Protein AF-A0A7U9N859-F1 (afdb_monomer_lite)

Secondary structure (DSSP, 8-state):
-HHHHHHHHHHHHHHHHHHHHHHHHHHT---EEEETTEEEE-------B-GGGGTT--TT-BHHHHHHHH-S-SEE-SSSSB-EEEEBTTS-EEEEEBSSTTSBP-EEEEE-SSSEEEEEEPPPPPPPPHHHHHHHHHHHHHHHHHHHHHHTT------GGGSTTHHHHS-------

pLDDT: mean 82.08, std 17.41, range [32.47, 98.25]

Sequence (177 aa):
MKYIKMITKLIILLCMSGFIFVCLFVGENSNTRIIAGCEYEYEHYSRKLSIDDFRQFGYDTMYQQVVDAIGKENGDIGNNYFYPYYELSDGTYAIIAFRSMQDGIKRIDIADKNEILYSLLPYVIPPKEDEEKEEELSCAKQYEMNTILELLGIKKWENRRYLGNQMTRWGFIQKRN

Structure (mmCIF, N/CA/C/O backbone):
data_AF-A0A7U9N859-F1
#
_entry.id   AF-A0A7U9N859-F1
#
loop_
_atom_site.group_PDB
_atom_site.id
_atom_site.type_symbol
_atom_site.label_atom_id
_atom_site.label_alt_id
_atom_site.label_comp_id
_atom_site.label_asym_id
_atom_site.label_entity_id
_atom_site.label_seq_id
_atom_site.pdbx_PDB_ins_code
_atom_site.Cartn_x
_atom_site.Cartn_y
_atom_site.Cartn_z
_atom_site.occupancy
_atom_site.B_iso_or_equiv
_atom_site.auth_seq_id
_atom_site.auth_comp_id
_atom_site.auth_asym_id
_atom_site.auth_atom_id
_atom_site.pdbx_PDB_model_num
ATOM 1 N N . MET A 1 1 ? -7.335 -10.302 67.855 1.00 59.88 1 MET A N 1
ATOM 2 C CA . MET A 1 1 ? -7.341 -11.234 66.694 1.00 59.88 1 MET A CA 1
ATOM 3 C C . MET A 1 1 ? -8.432 -10.974 65.646 1.00 59.88 1 MET A C 1
ATOM 5 O O . MET A 1 1 ? -8.111 -11.086 64.470 1.00 59.88 1 MET A O 1
ATOM 9 N N . LYS A 1 2 ? -9.686 -10.624 65.998 1.00 72.12 2 LYS A N 1
ATOM 10 C CA . LYS A 1 2 ? -10.750 -10.335 65.000 1.00 72.12 2 LYS A CA 1
ATOM 11 C C . LYS A 1 2 ? -10.397 -9.189 64.032 1.00 72.12 2 LYS A C 1
ATOM 13 O O . LYS A 1 2 ? -10.575 -9.342 62.831 1.00 72.12 2 LYS A O 1
ATOM 18 N N . TYR A 1 3 ? -9.821 -8.102 64.548 1.00 72.81 3 TYR A N 1
ATOM 19 C CA . TYR A 1 3 ? -9.423 -6.937 63.746 1.00 72.81 3 TYR A CA 1
ATOM 20 C C . TYR A 1 3 ? -8.318 -7.238 62.729 1.00 72.81 3 TYR A C 1
ATOM 22 O O . TYR A 1 3 ? -8.414 -6.803 61.589 1.00 72.81 3 TYR A O 1
ATOM 30 N N . ILE A 1 4 ? -7.328 -8.059 63.098 1.00 78.31 4 ILE A N 1
ATOM 31 C CA . ILE A 1 4 ? -6.239 -8.453 62.191 1.00 78.31 4 ILE A CA 1
ATOM 32 C C . ILE A 1 4 ? -6.812 -9.197 60.978 1.00 78.31 4 ILE A C 1
ATOM 34 O O . ILE A 1 4 ? -6.538 -8.804 59.854 1.00 78.31 4 ILE A O 1
ATOM 38 N N . LYS A 1 5 ? -7.706 -10.177 61.191 1.00 77.38 5 LYS A N 1
ATOM 39 C CA . LYS A 1 5 ? -8.373 -10.907 60.094 1.00 77.38 5 LYS A CA 1
ATOM 40 C C . LYS A 1 5 ? -9.215 -10.003 59.185 1.00 77.38 5 LYS A C 1
ATOM 42 O O . LYS A 1 5 ? -9.349 -10.297 58.001 1.00 77.38 5 LYS A O 1
ATOM 47 N N . MET A 1 6 ? -9.804 -8.939 59.728 1.00 84.94 6 MET A N 1
ATOM 48 C CA . MET A 1 6 ? -10.601 -7.985 58.953 1.00 84.94 6 MET A CA 1
ATOM 49 C C . MET A 1 6 ? -9.712 -7.095 58.076 1.00 84.94 6 MET A C 1
ATOM 51 O O . MET A 1 6 ? -10.003 -6.916 56.898 1.00 84.94 6 MET A O 1
ATOM 55 N N . ILE A 1 7 ? -8.589 -6.623 58.623 1.00 82.75 7 ILE A N 1
ATOM 56 C CA . ILE A 1 7 ? -7.597 -5.822 57.894 1.00 82.75 7 ILE A CA 1
ATOM 57 C C . ILE A 1 7 ? -6.970 -6.643 56.761 1.00 82.75 7 ILE A C 1
ATOM 59 O O . ILE A 1 7 ? -6.876 -6.154 55.639 1.00 82.75 7 ILE A O 1
ATOM 63 N N . THR A 1 8 ? -6.624 -7.915 56.997 1.00 84.75 8 THR A N 1
ATOM 64 C CA . THR A 1 8 ? -6.058 -8.777 55.943 1.00 84.75 8 THR A CA 1
ATOM 65 C C . THR A 1 8 ? -7.034 -8.983 54.782 1.00 84.75 8 THR A C 1
ATOM 67 O O . THR A 1 8 ? -6.625 -8.939 53.627 1.00 84.75 8 THR A O 1
ATOM 70 N N . LYS A 1 9 ? -8.335 -9.154 55.065 1.00 84.81 9 LYS A N 1
ATOM 71 C CA . LYS A 1 9 ? -9.367 -9.267 54.018 1.00 84.81 9 LYS A CA 1
ATOM 72 C C . LYS A 1 9 ? -9.502 -7.986 53.194 1.00 84.81 9 LYS A C 1
ATOM 74 O O . LYS A 1 9 ? -9.680 -8.078 51.985 1.00 84.81 9 LYS A O 1
ATOM 79 N N . LEU A 1 10 ? -9.396 -6.819 53.830 1.00 85.38 10 LEU A N 1
ATOM 80 C CA . LEU A 1 10 ? -9.485 -5.526 53.150 1.00 85.38 10 LEU A CA 1
ATOM 81 C C . LEU A 1 10 ? -8.293 -5.295 52.207 1.00 85.38 10 LEU A C 1
ATOM 83 O O . LEU A 1 10 ? -8.483 -4.852 51.079 1.00 85.38 10 LEU A O 1
ATOM 87 N N . ILE A 1 11 ? -7.082 -5.656 52.648 1.00 85.81 11 ILE A N 1
ATOM 88 C CA . ILE A 1 11 ? -5.863 -5.557 51.833 1.00 85.81 11 ILE A CA 1
ATOM 89 C C . ILE A 1 11 ? -5.962 -6.474 50.611 1.00 85.81 11 ILE A C 1
ATOM 91 O O . ILE A 1 11 ? -5.718 -6.026 49.498 1.00 85.81 11 ILE A O 1
ATOM 95 N N . ILE A 1 12 ? -6.387 -7.729 50.795 1.00 85.00 12 ILE A N 1
ATOM 96 C CA . ILE A 1 12 ? -6.560 -8.669 49.677 1.00 85.00 12 ILE A CA 1
ATOM 97 C C . ILE A 1 12 ? -7.599 -8.139 48.680 1.00 85.00 12 ILE A C 1
ATOM 99 O O . ILE A 1 12 ? -7.365 -8.198 47.477 1.00 85.00 12 ILE A O 1
ATOM 103 N N . LEU A 1 13 ? -8.714 -7.575 49.157 1.00 86.25 13 LEU A N 1
ATOM 104 C CA . LEU A 1 13 ? -9.747 -7.008 48.287 1.00 86.25 13 LEU A CA 1
ATOM 105 C C . LEU A 1 13 ? -9.205 -5.846 47.434 1.00 86.25 13 LEU A C 1
ATOM 107 O O . LEU A 1 13 ? -9.468 -5.803 46.235 1.00 86.25 13 LEU A O 1
ATOM 111 N N . LEU A 1 14 ? -8.420 -4.947 48.039 1.00 81.69 14 LEU A N 1
ATOM 112 C CA . LEU A 1 14 ? -7.782 -3.815 47.355 1.00 81.69 14 LEU A CA 1
ATOM 113 C C . LEU A 1 14 ? -6.699 -4.258 46.360 1.00 81.69 14 LEU A C 1
ATOM 115 O O . LEU A 1 14 ? -6.579 -3.685 45.280 1.00 81.69 14 LEU A O 1
ATOM 119 N N . CYS A 1 15 ? -5.925 -5.295 46.689 1.00 80.38 15 CYS A N 1
ATOM 120 C CA . CYS A 1 15 ? -4.931 -5.854 45.773 1.00 80.38 15 CYS A CA 1
ATOM 121 C C . CYS A 1 15 ? -5.589 -6.525 44.561 1.00 80.38 15 CYS A C 1
ATOM 123 O O . CYS A 1 15 ? -5.132 -6.340 43.435 1.00 80.38 15 CYS A O 1
ATOM 125 N N . MET A 1 16 ? -6.677 -7.270 44.774 1.00 79.69 16 MET A N 1
ATOM 126 C CA . MET A 1 16 ? -7.393 -7.943 43.690 1.00 79.69 16 MET A CA 1
ATOM 127 C C . MET A 1 16 ? -8.123 -6.949 42.782 1.00 79.69 16 MET A C 1
ATOM 129 O O . MET A 1 16 ? -8.107 -7.127 41.567 1.00 79.69 16 MET A O 1
ATOM 133 N N . SER A 1 17 ? -8.714 -5.880 43.328 1.00 77.19 17 SER A N 1
ATOM 134 C CA . SER A 1 17 ? -9.341 -4.837 42.506 1.00 77.19 17 SER A CA 1
ATOM 135 C C . SER A 1 17 ? -8.315 -4.040 41.697 1.00 77.19 17 SER A C 1
ATOM 137 O O . SER A 1 17 ? -8.552 -3.777 40.521 1.00 77.19 17 SER A O 1
ATOM 139 N N . GLY A 1 18 ? -7.153 -3.723 42.281 1.00 74.25 18 GLY A N 1
ATOM 140 C CA . GLY A 1 18 ? -6.045 -3.086 41.566 1.00 74.25 18 GLY A CA 1
ATOM 141 C C . GLY A 1 18 ? -5.490 -3.959 40.438 1.00 74.25 18 GLY A C 1
ATOM 142 O O . GLY A 1 18 ? -5.265 -3.466 39.337 1.00 74.25 18 GLY A O 1
ATOM 143 N N . PHE A 1 19 ? -5.341 -5.266 40.673 1.00 75.00 19 PHE A N 1
ATOM 144 C CA . PHE A 1 19 ? -4.886 -6.216 39.655 1.00 75.00 19 PHE A CA 1
ATOM 145 C C . PHE A 1 19 ? -5.872 -6.331 38.484 1.00 75.00 19 PHE A C 1
ATOM 147 O O . PHE A 1 19 ? -5.456 -6.283 37.331 1.00 75.00 19 PHE A O 1
ATOM 154 N N . ILE A 1 20 ? -7.179 -6.395 38.762 1.00 71.94 20 ILE A N 1
ATOM 155 C CA . ILE A 1 20 ? -8.220 -6.396 37.720 1.00 71.94 20 ILE A CA 1
ATOM 156 C C . ILE A 1 20 ? -8.171 -5.099 36.899 1.00 71.94 20 ILE A C 1
ATOM 158 O O . ILE A 1 20 ? -8.275 -5.154 35.677 1.00 71.94 20 ILE A O 1
ATOM 162 N N . PHE A 1 21 ? -7.965 -3.947 37.546 1.00 66.88 21 PHE A N 1
ATOM 163 C CA . PHE A 1 21 ? -7.857 -2.658 36.859 1.00 66.88 21 PHE A CA 1
ATOM 164 C C . PHE A 1 21 ? -6.640 -2.610 35.925 1.00 66.88 21 PHE A C 1
ATOM 166 O O . PHE A 1 21 ? -6.763 -2.181 34.783 1.00 66.88 21 PHE A O 1
ATOM 173 N N . VAL A 1 22 ? -5.486 -3.122 36.370 1.00 66.31 22 VAL A N 1
ATOM 174 C CA . VAL A 1 22 ? -4.281 -3.244 35.533 1.00 66.31 22 VAL A CA 1
ATOM 175 C C . VAL A 1 22 ? -4.510 -4.208 34.368 1.00 66.31 22 VAL A C 1
ATOM 177 O O . VAL A 1 22 ? -4.151 -3.882 33.244 1.00 66.31 22 VAL A O 1
ATOM 180 N N . CYS A 1 23 ? -5.144 -5.362 34.586 1.00 62.44 23 CYS A N 1
ATOM 181 C CA . CYS A 1 23 ? -5.433 -6.312 33.509 1.00 62.44 23 CYS A CA 1
ATOM 182 C C . CYS A 1 23 ? -6.399 -5.746 32.457 1.00 62.44 23 CYS A C 1
ATOM 184 O O . CYS A 1 23 ? -6.186 -5.975 31.269 1.00 62.44 23 CYS A O 1
ATOM 186 N N . LEU A 1 24 ? -7.422 -4.992 32.870 1.00 60.66 24 LEU A N 1
ATOM 187 C CA . LEU A 1 24 ? -8.331 -4.312 31.940 1.00 60.66 24 LEU A CA 1
ATOM 188 C C . LEU A 1 24 ? -7.608 -3.206 31.156 1.00 60.66 24 LEU A C 1
ATOM 190 O O . LEU A 1 24 ? -7.779 -3.116 29.947 1.00 60.66 24 LEU A O 1
ATOM 194 N N . PHE A 1 25 ? -6.737 -2.434 31.811 1.00 55.09 25 PHE A N 1
ATOM 195 C CA . PHE A 1 25 ? -5.990 -1.342 31.175 1.00 55.09 25 PHE A CA 1
ATOM 196 C C . PHE A 1 25 ? -4.862 -1.827 30.245 1.00 55.09 25 PHE A C 1
ATOM 198 O O . PHE A 1 25 ? -4.519 -1.172 29.266 1.00 55.09 25 PHE A O 1
ATOM 205 N N . VAL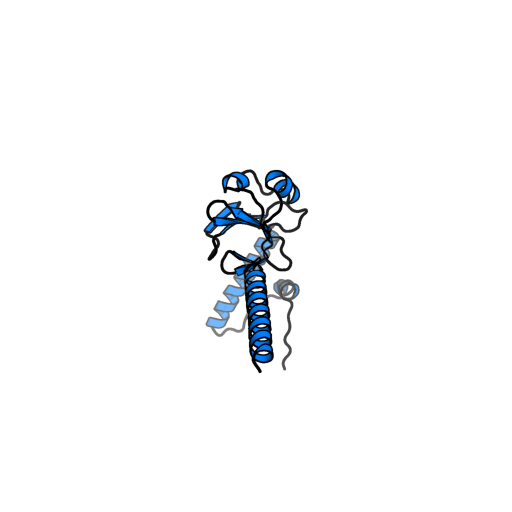 A 1 26 ? -4.268 -2.988 30.535 1.00 53.62 26 VAL A N 1
ATOM 206 C CA . VAL A 1 26 ? -3.252 -3.622 29.677 1.00 53.62 26 VAL A CA 1
ATOM 207 C C . VAL A 1 26 ? -3.901 -4.343 28.486 1.00 53.62 26 VAL A C 1
ATOM 209 O O . VAL A 1 26 ? -3.293 -4.416 27.422 1.00 53.62 26 VAL A O 1
ATOM 212 N N . GLY A 1 27 ? -5.145 -4.818 28.622 1.00 47.41 27 GLY A N 1
ATOM 213 C CA . GLY A 1 27 ? -5.896 -5.469 27.541 1.00 47.41 27 GLY A CA 1
ATOM 214 C C . GLY A 1 27 ? -6.350 -4.534 26.412 1.00 47.41 27 GLY A C 1
ATOM 215 O O . GLY A 1 27 ? -6.587 -5.003 25.304 1.00 47.41 27 GLY A O 1
ATOM 216 N N . GLU A 1 28 ? -6.423 -3.226 26.663 1.00 47.00 28 GLU A N 1
ATOM 217 C CA . GLU A 1 28 ? -6.840 -2.206 25.684 1.00 47.00 28 GLU A CA 1
ATOM 218 C C . GLU A 1 28 ? -5.680 -1.611 24.858 1.00 47.00 28 GLU A C 1
ATOM 220 O O . GLU A 1 28 ? -5.918 -0.790 23.982 1.00 47.00 28 GLU A O 1
ATOM 225 N N . ASN A 1 29 ? -4.429 -2.028 25.097 1.00 46.66 29 ASN A N 1
ATOM 226 C CA . ASN A 1 29 ? -3.233 -1.348 24.572 1.00 46.66 29 ASN A CA 1
ATOM 227 C C . ASN A 1 29 ? -2.495 -2.059 23.424 1.00 46.66 29 ASN A C 1
ATOM 229 O O . ASN A 1 29 ? -1.390 -1.646 23.072 1.00 46.66 29 ASN A O 1
ATOM 233 N N . SER A 1 30 ? -3.073 -3.085 22.792 1.00 53.84 3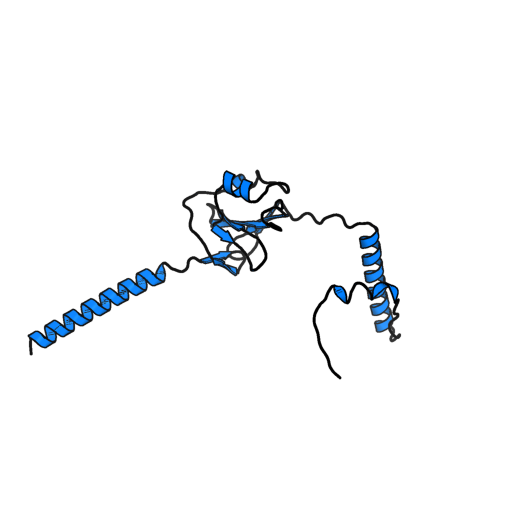0 SER A N 1
ATOM 234 C CA . SER A 1 30 ? -2.557 -3.505 21.476 1.00 53.84 30 SER A CA 1
ATOM 235 C C . SER A 1 30 ? -3.188 -2.626 20.398 1.00 53.84 30 SER A C 1
ATOM 237 O O . SER A 1 30 ? -4.128 -3.017 19.709 1.00 53.84 30 SER A O 1
ATOM 239 N N . ASN A 1 31 ? -2.672 -1.399 20.273 1.00 78.62 31 ASN A N 1
ATOM 240 C CA . ASN A 1 31 ? -2.923 -0.512 19.134 1.00 78.62 31 ASN A CA 1
ATOM 241 C C . ASN A 1 31 ? -2.202 -1.062 17.900 1.00 78.62 31 ASN A C 1
ATOM 243 O O . ASN A 1 31 ? -1.374 -0.388 17.298 1.00 78.62 31 ASN A O 1
ATOM 247 N N . THR A 1 32 ? -2.454 -2.326 17.571 1.00 88.62 32 THR A N 1
ATOM 248 C CA . THR A 1 32 ? -1.870 -2.993 16.423 1.00 88.62 32 THR A CA 1
ATOM 249 C C . THR A 1 32 ? -2.929 -3.729 15.614 1.00 88.62 32 THR A C 1
ATOM 251 O O . THR A 1 32 ? -3.990 -4.143 16.107 1.00 88.62 32 THR A O 1
ATOM 254 N N . ARG A 1 33 ? -2.661 -3.858 14.316 1.00 91.06 33 ARG A N 1
ATOM 255 C CA . ARG A 1 33 ? -3.460 -4.642 13.374 1.00 91.06 33 ARG A CA 1
ATOM 256 C C . ARG A 1 33 ? -2.555 -5.526 12.543 1.00 91.06 33 ARG A C 1
ATOM 258 O O . ARG A 1 33 ? -1.439 -5.144 12.208 1.00 91.06 33 ARG A O 1
ATOM 265 N N . ILE A 1 34 ? -3.066 -6.708 12.214 1.00 92.44 34 ILE A N 1
ATOM 266 C CA . ILE A 1 34 ? -2.408 -7.598 11.265 1.00 92.44 34 ILE A CA 1
ATOM 267 C C . ILE A 1 34 ? -2.923 -7.238 9.877 1.00 92.44 34 ILE A C 1
ATOM 269 O O . ILE A 1 34 ? -4.130 -7.289 9.643 1.00 92.44 34 ILE A O 1
ATOM 273 N N . ILE A 1 35 ? -2.012 -6.879 8.982 1.00 93.12 35 ILE A N 1
ATOM 274 C CA . ILE A 1 35 ? -2.287 -6.494 7.599 1.00 93.12 35 ILE A CA 1
ATOM 275 C C . ILE A 1 35 ? -1.287 -7.240 6.726 1.00 93.12 35 ILE A C 1
ATOM 277 O O . ILE A 1 35 ? -0.085 -7.185 6.981 1.00 93.12 35 ILE A O 1
ATOM 281 N N . ALA A 1 36 ? -1.775 -7.976 5.728 1.00 92.31 36 ALA A N 1
ATOM 282 C CA . ALA A 1 36 ? -0.943 -8.798 4.850 1.00 92.31 36 ALA A CA 1
ATOM 283 C C . ALA A 1 36 ? 0.062 -9.702 5.607 1.00 92.31 36 ALA A C 1
ATOM 285 O O . ALA A 1 36 ? 1.217 -9.847 5.208 1.00 92.31 36 ALA A O 1
ATOM 286 N N . GLY A 1 37 ? -0.367 -10.280 6.736 1.00 90.69 37 GLY A N 1
ATOM 287 C CA . GLY A 1 37 ? 0.432 -11.200 7.549 1.00 90.69 37 GLY A CA 1
ATOM 288 C C . GLY A 1 37 ? 1.425 -10.540 8.512 1.00 90.69 37 GLY A C 1
ATOM 289 O O . GLY A 1 37 ? 2.131 -11.253 9.226 1.00 90.69 37 GLY A O 1
ATOM 290 N N . CYS A 1 38 ? 1.480 -9.207 8.573 1.00 89.44 38 CYS A N 1
ATOM 291 C CA . CYS A 1 38 ? 2.396 -8.462 9.436 1.00 89.44 38 CYS A CA 1
ATOM 292 C C . CYS A 1 38 ? 1.650 -7.555 10.420 1.00 89.44 38 CYS A C 1
ATOM 294 O O . CYS A 1 38 ? 0.587 -7.030 10.109 1.00 89.44 38 CYS A O 1
ATOM 296 N N . GLU A 1 39 ? 2.209 -7.385 11.616 1.00 91.69 39 GLU A N 1
ATOM 297 C CA . GLU A 1 39 ? 1.647 -6.541 12.673 1.00 91.69 39 GLU A CA 1
ATOM 298 C C . GLU A 1 39 ? 2.160 -5.097 12.553 1.00 91.69 39 GLU A C 1
ATOM 300 O O . GLU A 1 39 ? 3.369 -4.877 12.463 1.00 91.69 39 GLU A O 1
ATOM 305 N N . TYR A 1 40 ? 1.245 -4.126 12.573 1.00 91.25 40 TYR A N 1
ATOM 306 C CA . TYR A 1 40 ? 1.540 -2.695 12.442 1.00 91.25 40 TYR A CA 1
ATOM 307 C C . TYR A 1 40 ? 0.827 -1.870 13.503 1.00 91.25 40 TYR A C 1
ATOM 309 O O . TYR A 1 40 ? -0.261 -2.246 13.935 1.00 91.25 40 TYR A O 1
ATOM 317 N N . GLU A 1 41 ? 1.416 -0.732 13.875 1.00 91.44 41 GLU A N 1
ATOM 318 C CA . GLU A 1 41 ? 0.784 0.270 14.739 1.00 91.44 41 GLU A CA 1
ATOM 319 C C . GLU A 1 41 ? -0.495 0.808 14.104 1.00 91.44 41 GLU A C 1
ATOM 321 O O . GLU A 1 41 ? -0.516 1.070 12.903 1.00 91.44 41 GLU A O 1
ATOM 326 N N . TYR A 1 42 ? -1.535 0.982 14.916 1.00 93.00 42 TYR A N 1
ATOM 327 C CA . TYR A 1 42 ? -2.888 1.329 14.507 1.00 93.00 42 TYR A CA 1
ATOM 328 C C . TYR A 1 42 ? -3.469 2.448 15.377 1.00 93.00 42 TYR A C 1
ATOM 330 O O . TYR A 1 42 ? -3.562 2.336 16.600 1.00 93.00 42 TYR A O 1
ATOM 338 N N . GLU A 1 43 ? -3.948 3.495 14.722 1.00 93.94 43 GLU A N 1
ATOM 339 C CA . GLU A 1 43 ? -4.751 4.566 15.286 1.00 93.94 43 GLU A CA 1
ATOM 340 C C . GLU A 1 43 ? -6.202 4.428 14.813 1.00 93.94 43 GLU A C 1
ATOM 342 O O . GLU A 1 43 ? -6.499 4.289 13.620 1.00 93.94 43 GLU A O 1
ATOM 347 N N . HIS A 1 44 ? -7.134 4.457 15.765 1.00 91.25 44 HIS A N 1
ATOM 348 C CA . HIS A 1 44 ? -8.552 4.331 15.464 1.00 91.25 44 HIS A CA 1
ATOM 349 C C . HIS A 1 44 ? -9.165 5.673 15.053 1.00 91.25 44 HIS A C 1
ATOM 351 O O . HIS A 1 44 ? -9.070 6.663 15.776 1.00 91.25 44 HIS A O 1
ATOM 357 N N . TYR A 1 45 ? -9.914 5.664 13.950 1.00 92.44 45 TYR A N 1
ATOM 358 C CA . TYR A 1 45 ? -10.723 6.793 13.500 1.00 92.44 45 TYR A CA 1
ATOM 359 C C . TYR A 1 45 ? -12.177 6.352 13.313 1.00 92.44 45 TYR A C 1
ATOM 361 O O . TYR A 1 45 ? -12.452 5.385 12.605 1.00 92.44 45 TYR A O 1
ATOM 369 N N . SER A 1 46 ? -13.122 7.093 13.902 1.00 91.75 46 SER A N 1
ATOM 370 C CA . SER A 1 46 ? -14.561 6.828 13.758 1.00 91.75 46 SER A CA 1
ATOM 371 C C . SER A 1 46 ? -15.071 7.322 12.399 1.00 91.75 46 SER A C 1
ATOM 373 O O . SER A 1 46 ? -15.653 8.401 12.276 1.00 91.75 46 SER A O 1
ATOM 375 N N . ARG A 1 47 ? -14.799 6.543 11.350 1.00 94.19 47 ARG A N 1
ATOM 376 C CA . ARG A 1 47 ? -15.251 6.768 9.970 1.00 94.19 47 ARG A CA 1
ATOM 377 C C . ARG A 1 47 ? -15.570 5.437 9.297 1.00 94.19 47 ARG A C 1
ATOM 379 O O . ARG A 1 47 ? -15.117 4.385 9.735 1.00 94.19 47 ARG A O 1
ATOM 386 N N . LYS A 1 48 ? -16.356 5.485 8.224 1.00 95.94 48 LYS A N 1
ATOM 387 C CA . LYS A 1 48 ? -16.697 4.310 7.416 1.00 95.94 48 LYS A CA 1
ATOM 388 C C . LYS A 1 48 ? -16.209 4.540 6.000 1.00 95.94 48 LYS A C 1
ATOM 390 O O . LYS A 1 48 ? -16.893 5.203 5.232 1.00 95.94 48 LYS A O 1
ATOM 395 N N . LEU A 1 49 ? -15.024 4.022 5.704 1.00 97.94 49 LEU A N 1
ATOM 396 C CA . LEU A 1 49 ? -14.470 4.050 4.359 1.00 97.94 49 LEU A CA 1
ATOM 397 C C . LEU A 1 49 ? -14.907 2.809 3.582 1.00 97.94 49 LEU A C 1
ATOM 399 O O . LEU A 1 49 ? -15.135 1.731 4.140 1.00 97.94 49 LEU A O 1
ATOM 403 N N . SER A 1 50 ? -15.029 2.975 2.281 1.00 97.88 50 SER A N 1
ATOM 404 C CA . SER A 1 50 ? -15.312 1.940 1.303 1.00 97.88 50 SER A CA 1
ATOM 405 C C . SER A 1 50 ? -14.259 1.988 0.204 1.00 97.88 50 SER A C 1
ATOM 407 O O . SER A 1 50 ? -13.548 2.977 0.048 1.00 97.88 50 SER A O 1
ATOM 409 N N . ILE A 1 51 ? -14.172 0.929 -0.598 1.00 97.25 51 ILE A N 1
ATOM 410 C CA . ILE A 1 51 ? -13.258 0.889 -1.749 1.00 97.25 51 ILE A CA 1
ATOM 411 C C . ILE A 1 51 ? -13.551 2.030 -2.738 1.00 97.25 51 ILE A C 1
ATOM 413 O O . ILE A 1 51 ? -12.631 2.559 -3.363 1.00 97.25 51 ILE A O 1
ATOM 417 N N . ASP A 1 52 ? -14.814 2.438 -2.874 1.00 97.50 52 ASP A N 1
ATOM 418 C CA . ASP A 1 52 ? -15.210 3.479 -3.824 1.00 97.50 52 ASP A CA 1
ATOM 419 C C . ASP A 1 52 ? -14.633 4.855 -3.462 1.00 97.50 52 ASP A C 1
ATOM 421 O O . ASP A 1 52 ? -14.310 5.628 -4.365 1.00 97.50 52 ASP A O 1
ATOM 425 N N . ASP A 1 53 ? -14.372 5.114 -2.177 1.00 97.88 53 ASP A N 1
ATOM 426 C CA . ASP A 1 53 ? -13.706 6.338 -1.716 1.00 97.88 53 ASP A CA 1
ATOM 427 C C . ASP A 1 53 ? -12.259 6.447 -2.227 1.00 97.88 53 ASP A C 1
ATOM 429 O O . ASP A 1 53 ? -11.717 7.547 -2.313 1.00 97.88 53 ASP A O 1
ATOM 433 N N . PHE A 1 54 ? -11.633 5.330 -2.613 1.00 98.00 54 PHE A N 1
ATOM 434 C CA . PHE A 1 54 ? -10.264 5.295 -3.140 1.00 98.00 54 PHE A CA 1
ATOM 435 C C . PHE A 1 54 ? -10.207 5.320 -4.669 1.00 98.00 54 PHE A C 1
ATOM 437 O O . PHE A 1 54 ? -9.166 5.649 -5.235 1.00 98.00 54 PHE A O 1
ATOM 444 N N . ARG A 1 55 ? -11.317 5.024 -5.363 1.00 96.69 55 ARG A N 1
ATOM 445 C CA . ARG A 1 55 ? -11.372 5.022 -6.840 1.00 96.69 55 ARG A CA 1
ATOM 446 C C . ARG A 1 55 ? -11.138 6.398 -7.458 1.00 96.69 55 ARG A C 1
ATOM 448 O O . ARG A 1 55 ? -10.822 6.482 -8.640 1.00 96.69 55 ARG A O 1
ATOM 455 N N . GLN A 1 56 ? -11.326 7.461 -6.681 1.00 96.38 56 GLN A N 1
ATOM 456 C CA . GLN A 1 56 ? -11.099 8.835 -7.126 1.00 96.38 56 GLN A CA 1
ATOM 457 C C . GLN A 1 56 ? -9.611 9.198 -7.245 1.00 96.38 56 GLN A C 1
ATOM 459 O O . GLN A 1 56 ? -9.288 10.206 -7.868 1.00 96.38 56 GLN A O 1
ATOM 464 N N . PHE A 1 57 ? -8.709 8.411 -6.648 1.00 97.19 57 PHE A N 1
ATOM 465 C CA . PHE A 1 57 ? -7.286 8.727 -6.609 1.00 97.19 57 PHE A CA 1
ATOM 466 C C . PHE A 1 57 ? -6.528 8.128 -7.798 1.00 97.19 57 PHE A C 1
ATOM 468 O O . PHE A 1 57 ? -6.732 6.978 -8.186 1.00 97.19 57 PHE A O 1
ATOM 475 N N . GLY A 1 58 ? -5.614 8.922 -8.350 1.00 95.50 58 GLY A N 1
ATOM 476 C CA . GLY A 1 58 ? -4.748 8.571 -9.472 1.00 95.50 58 GLY A CA 1
ATOM 477 C C . GLY A 1 58 ? -3.262 8.705 -9.138 1.00 95.50 58 GLY A C 1
ATOM 478 O O . GLY A 1 58 ? -2.875 9.077 -8.031 1.00 95.50 58 GLY A O 1
ATOM 479 N N . TYR A 1 59 ? -2.405 8.416 -10.120 1.00 94.44 59 TYR A N 1
ATOM 480 C CA . TYR A 1 59 ? -0.941 8.458 -9.965 1.00 94.44 59 TYR A CA 1
ATOM 481 C C . TYR A 1 59 ? -0.371 9.852 -9.663 1.00 94.44 59 TYR A C 1
ATOM 483 O O . TYR A 1 59 ? 0.765 9.972 -9.210 1.00 94.44 59 TYR A O 1
ATOM 491 N N . ASP A 1 60 ? -1.131 10.903 -9.948 1.00 94.56 60 ASP A N 1
ATOM 492 C CA . ASP A 1 60 ? -0.819 12.308 -9.688 1.00 94.56 60 ASP A CA 1
ATOM 493 C C . ASP A 1 60 ? -1.351 12.800 -8.334 1.00 94.56 60 ASP A C 1
ATOM 495 O O . ASP A 1 60 ? -0.993 13.891 -7.893 1.00 94.56 60 ASP A O 1
ATOM 499 N N . THR A 1 61 ? -2.167 11.994 -7.651 1.00 96.19 61 THR A N 1
ATOM 500 C CA . THR A 1 61 ? -2.712 12.337 -6.337 1.00 96.19 61 THR A CA 1
ATOM 501 C C . THR A 1 61 ? -1.600 12.329 -5.294 1.00 96.19 61 THR A C 1
ATOM 503 O O . THR A 1 61 ? -0.905 11.330 -5.114 1.00 96.19 61 THR A O 1
ATOM 506 N N . MET A 1 62 ? -1.439 13.442 -4.587 1.00 95.81 62 MET A N 1
ATOM 507 C CA . MET A 1 62 ? -0.497 13.602 -3.482 1.00 95.81 62 MET A CA 1
ATOM 508 C C . MET A 1 62 ? -1.122 13.168 -2.158 1.00 95.81 62 MET A C 1
ATOM 510 O O . MET A 1 62 ? -2.337 13.239 -1.972 1.00 95.81 62 MET A O 1
ATOM 514 N N . TYR A 1 63 ? -0.279 12.806 -1.193 1.00 95.62 63 TYR A N 1
ATOM 515 C CA . TYR A 1 63 ? -0.731 12.372 0.129 1.00 95.62 63 TYR A CA 1
ATOM 516 C C . TYR A 1 63 ? -1.677 13.373 0.811 1.00 95.62 63 TYR A C 1
ATOM 518 O O . TYR A 1 63 ? -2.731 12.977 1.300 1.00 95.62 63 TYR A O 1
ATOM 526 N N . GLN A 1 64 ? -1.373 14.676 0.772 1.00 96.00 64 GLN A N 1
ATOM 527 C CA . GLN A 1 64 ? -2.247 15.679 1.392 1.00 96.00 64 GLN A CA 1
ATOM 528 C C . GLN A 1 64 ? -3.654 15.690 0.774 1.00 96.00 64 GLN A C 1
ATOM 530 O O . GLN A 1 64 ? -4.630 15.852 1.493 1.00 96.00 64 GLN A O 1
ATOM 535 N N . GLN A 1 65 ? -3.775 15.444 -0.534 1.00 96.94 65 GLN A N 1
ATOM 536 C CA . GLN A 1 65 ? -5.078 15.376 -1.203 1.00 96.94 65 GLN A CA 1
ATOM 537 C C . GLN A 1 65 ? -5.883 14.151 -0.751 1.00 96.94 65 GLN A C 1
ATOM 539 O O . GLN A 1 65 ? -7.103 14.233 -0.635 1.00 96.94 65 GLN A O 1
ATOM 544 N N . VAL A 1 66 ? -5.210 13.034 -0.452 1.00 97.31 66 VAL A N 1
ATOM 545 C CA . VAL A 1 66 ? -5.850 11.862 0.162 1.00 97.31 66 VAL A CA 1
ATOM 546 C C . VAL A 1 66 ? -6.350 12.215 1.563 1.00 97.31 66 VAL A C 1
ATOM 548 O O . VAL A 1 66 ? -7.515 11.978 1.875 1.00 97.31 66 VAL A O 1
ATOM 551 N N . VAL A 1 67 ? -5.507 12.840 2.390 1.00 96.81 67 VAL A N 1
ATOM 552 C CA . VAL A 1 67 ? -5.880 13.248 3.754 1.00 96.81 67 VAL A CA 1
ATOM 553 C C . VAL A 1 67 ? -7.049 14.231 3.753 1.00 96.81 67 VAL A C 1
ATOM 555 O O . VAL A 1 67 ? -7.963 14.087 4.562 1.00 96.81 67 VAL A O 1
ATOM 558 N N . ASP A 1 68 ? -7.060 15.195 2.837 1.00 97.38 68 ASP A N 1
ATOM 559 C CA . ASP A 1 68 ? -8.139 16.178 2.724 1.00 97.38 68 ASP A CA 1
ATOM 560 C C . ASP A 1 68 ? -9.465 15.526 2.288 1.00 97.38 68 ASP A C 1
ATOM 562 O O . ASP A 1 68 ? -10.535 15.964 2.709 1.00 97.38 68 ASP A O 1
ATOM 566 N N . ALA A 1 69 ? -9.405 14.466 1.474 1.00 97.50 69 ALA A N 1
ATOM 567 C CA . ALA A 1 69 ? -10.583 13.773 0.957 1.00 97.50 69 ALA A CA 1
ATOM 568 C C . ALA A 1 69 ? -11.169 12.741 1.936 1.00 97.50 69 ALA A C 1
ATOM 570 O O . ALA A 1 69 ? -12.388 12.670 2.088 1.00 97.50 69 ALA A O 1
ATOM 571 N N . ILE A 1 70 ? -10.326 11.931 2.587 1.00 97.31 70 ILE A N 1
ATOM 572 C CA . ILE A 1 70 ? -10.765 10.769 3.389 1.00 97.31 70 ILE A CA 1
ATOM 573 C C . ILE A 1 70 ? -10.224 10.754 4.829 1.00 97.31 70 ILE A C 1
ATOM 575 O O . ILE A 1 70 ? -10.530 9.844 5.607 1.00 97.31 70 ILE A O 1
ATOM 579 N N . GLY A 1 71 ? -9.461 11.774 5.224 1.00 96.94 71 GLY A N 1
ATOM 580 C CA . GLY A 1 71 ? -8.830 11.905 6.539 1.00 96.94 71 GLY A CA 1
ATOM 581 C C . GLY A 1 71 ? -7.464 11.216 6.639 1.00 96.94 71 GLY A C 1
ATOM 582 O O . GLY A 1 71 ? -6.991 10.580 5.702 1.00 96.94 71 GLY A O 1
ATOM 583 N N . LYS A 1 72 ? -6.832 11.316 7.814 1.00 96.56 72 LYS A N 1
ATOM 584 C CA . LYS A 1 72 ? -5.523 10.696 8.105 1.00 96.56 72 LYS A CA 1
ATOM 585 C C . LYS A 1 72 ? -5.569 9.175 8.072 1.00 96.56 72 LYS A C 1
ATOM 587 O O . LYS A 1 72 ? -6.602 8.607 8.377 1.00 96.56 72 LYS A O 1
ATOM 592 N N . GLU A 1 73 ? -4.484 8.516 7.721 1.00 96.38 73 GLU A N 1
ATOM 593 C CA . GLU A 1 73 ? -4.305 7.064 7.761 1.00 96.38 73 GLU A CA 1
ATOM 594 C C . GLU A 1 73 ? -4.492 6.467 9.159 1.00 96.38 73 GLU A C 1
ATOM 596 O O . GLU A 1 73 ? -4.344 7.150 10.166 1.00 96.38 73 GLU A O 1
ATOM 601 N N . ASN A 1 74 ? -4.826 5.178 9.214 1.00 96.12 74 ASN A N 1
ATOM 602 C CA . ASN A 1 74 ? -4.856 4.413 10.459 1.00 96.12 74 ASN A CA 1
ATOM 603 C C . ASN A 1 74 ? -3.447 4.007 10.916 1.00 96.12 74 ASN A C 1
ATOM 605 O O . ASN A 1 74 ? -3.262 3.672 12.077 1.00 96.12 74 ASN A O 1
ATOM 609 N N . GLY A 1 75 ? -2.461 4.027 10.027 1.00 94.06 75 GLY A N 1
ATOM 610 C CA . GLY A 1 75 ? -1.060 3.773 10.339 1.00 94.06 75 GLY A CA 1
ATOM 611 C C . GLY A 1 75 ? -0.230 3.693 9.063 1.00 94.06 75 GLY A C 1
ATOM 612 O O . GLY A 1 75 ? -0.739 3.958 7.973 1.00 94.06 75 GLY A O 1
ATOM 613 N N . ASP A 1 76 ? 1.036 3.305 9.196 1.00 92.56 76 ASP A N 1
ATOM 614 C CA . ASP A 1 76 ? 1.996 3.224 8.091 1.00 92.56 76 ASP A CA 1
ATOM 615 C C . ASP A 1 76 ? 2.704 1.859 8.064 1.00 92.56 76 ASP A C 1
ATOM 617 O O . ASP A 1 76 ? 2.970 1.258 9.110 1.00 92.56 76 ASP A O 1
ATOM 621 N N . ILE A 1 77 ? 2.994 1.354 6.862 1.00 89.12 77 ILE A N 1
ATOM 622 C CA . ILE A 1 77 ? 3.673 0.074 6.652 1.00 89.12 77 ILE A CA 1
ATOM 623 C C . ILE A 1 77 ? 5.152 0.288 6.320 1.00 89.12 77 ILE A C 1
ATOM 625 O O . ILE A 1 77 ? 5.531 0.685 5.219 1.00 89.12 77 ILE A O 1
ATOM 629 N N . GLY A 1 78 ? 5.999 -0.182 7.235 1.00 71.94 78 GLY A N 1
ATOM 630 C CA . GLY A 1 78 ? 7.424 -0.383 7.000 1.00 71.94 78 GLY A CA 1
ATOM 631 C C . GLY A 1 78 ? 8.315 0.739 7.528 1.00 71.94 78 GLY A C 1
ATOM 632 O O . GLY A 1 78 ? 7.890 1.848 7.814 1.00 71.94 78 GLY A O 1
ATOM 633 N N . ASN A 1 79 ? 9.603 0.423 7.656 1.00 62.34 79 ASN A N 1
ATOM 634 C CA . ASN A 1 79 ? 10.626 1.387 8.043 1.00 62.34 79 ASN A CA 1
ATOM 635 C C . ASN A 1 79 ? 11.282 1.935 6.769 1.00 62.34 79 ASN A C 1
ATOM 637 O O . ASN A 1 79 ? 11.883 1.166 6.016 1.00 62.34 79 ASN A O 1
ATOM 641 N N . ASN A 1 80 ? 11.209 3.253 6.556 1.00 66.50 80 ASN A N 1
ATOM 642 C CA . ASN A 1 80 ? 11.759 4.008 5.410 1.00 66.50 80 ASN A CA 1
ATOM 643 C C . ASN A 1 80 ? 10.941 3.998 4.108 1.00 66.50 80 ASN A C 1
ATOM 645 O O . ASN A 1 80 ? 11.394 4.564 3.112 1.00 66.50 80 ASN A O 1
ATOM 649 N N . TYR A 1 81 ? 9.756 3.398 4.104 1.00 74.88 81 TYR A N 1
ATOM 650 C CA . TYR A 1 81 ? 8.801 3.527 3.009 1.00 74.88 81 TYR A CA 1
ATOM 651 C C . TYR A 1 81 ? 7.534 4.170 3.547 1.00 74.88 81 TYR A C 1
ATOM 653 O O . TYR A 1 81 ? 7.163 3.894 4.678 1.00 74.88 81 TYR A O 1
ATOM 661 N N . PHE A 1 82 ? 6.918 5.047 2.755 1.00 88.50 82 PHE A N 1
ATOM 662 C CA . PHE A 1 82 ? 5.712 5.755 3.168 1.00 88.50 82 PHE A CA 1
ATOM 663 C C . PHE A 1 82 ? 4.492 5.086 2.538 1.00 88.50 82 PHE A C 1
ATOM 665 O O . PHE A 1 82 ? 4.110 5.417 1.410 1.00 88.50 82 PHE A O 1
ATOM 672 N N . TYR A 1 83 ? 3.950 4.094 3.241 1.00 94.38 83 TYR A N 1
ATOM 673 C CA . TYR A 1 83 ? 2.853 3.218 2.837 1.00 94.38 83 TYR A CA 1
ATOM 674 C C . TYR A 1 83 ? 1.668 3.319 3.818 1.00 94.38 83 TYR A C 1
ATOM 676 O O . TYR A 1 83 ? 1.339 2.334 4.494 1.00 94.38 83 TYR A O 1
ATOM 684 N N . PRO A 1 84 ? 1.013 4.494 3.906 1.00 95.75 84 PRO A N 1
ATOM 685 C CA . PRO A 1 84 ? -0.144 4.685 4.764 1.00 95.75 84 PRO A CA 1
ATOM 686 C C . PRO A 1 84 ? -1.248 3.681 4.432 1.00 95.75 84 PRO A C 1
ATOM 688 O O . PRO A 1 84 ? -1.520 3.390 3.260 1.00 95.75 84 PRO A O 1
ATOM 691 N N . TYR A 1 85 ? -1.916 3.187 5.469 1.00 96.94 85 TYR A N 1
ATOM 692 C CA . TYR A 1 85 ? -3.015 2.245 5.331 1.00 96.94 85 TYR A CA 1
ATOM 693 C C . TYR A 1 85 ? -4.292 2.728 6.030 1.00 96.94 85 TYR A C 1
ATOM 695 O O . TYR A 1 85 ? -4.268 3.462 7.019 1.00 96.94 85 TYR A O 1
ATOM 703 N N . TYR A 1 86 ? -5.433 2.289 5.510 1.00 97.94 86 TYR A N 1
ATOM 704 C CA . TYR A 1 86 ? -6.763 2.718 5.928 1.00 97.94 86 TYR A CA 1
ATOM 705 C C . TYR A 1 86 ? -7.661 1.506 6.130 1.00 97.94 86 TYR A C 1
ATOM 707 O O . TYR A 1 86 ? -7.738 0.644 5.259 1.00 97.94 86 TYR A O 1
ATOM 715 N N . GLU A 1 87 ? -8.361 1.448 7.257 1.00 97.50 87 GLU A N 1
ATOM 716 C CA . GLU A 1 87 ? -9.355 0.406 7.511 1.00 97.50 87 GLU A CA 1
ATOM 717 C C . GLU A 1 87 ? -10.655 0.699 6.753 1.00 97.50 87 GLU A C 1
ATOM 719 O O . GLU A 1 87 ? -11.198 1.808 6.805 1.00 97.50 87 GLU A O 1
ATOM 724 N N . LEU A 1 88 ? -11.153 -0.316 6.052 1.00 98.06 88 LEU A N 1
ATOM 725 C CA . LEU A 1 88 ? -12.403 -0.282 5.313 1.00 98.06 88 LEU A CA 1
ATOM 726 C C . LEU A 1 88 ? -13.535 -0.900 6.139 1.00 98.06 88 LEU A C 1
ATOM 728 O O . LEU A 1 88 ? -13.338 -1.719 7.035 1.00 98.06 88 LEU A O 1
ATOM 732 N N . SER A 1 89 ? -14.762 -0.507 5.815 1.00 96.94 89 SER A N 1
ATOM 733 C CA . SER A 1 89 ? -15.972 -0.928 6.531 1.00 96.94 89 SER A CA 1
ATOM 734 C C . SER A 1 89 ? -16.288 -2.425 6.438 1.00 96.94 89 SER A C 1
ATOM 736 O O . SER A 1 89 ? -17.041 -2.931 7.269 1.00 96.94 89 SER A O 1
ATOM 738 N N . ASP A 1 90 ? -15.717 -3.133 5.466 1.00 96.00 90 ASP A N 1
ATOM 739 C CA . ASP A 1 90 ? -15.822 -4.587 5.313 1.00 96.00 90 ASP A CA 1
ATOM 740 C C . ASP A 1 90 ? -14.736 -5.362 6.087 1.00 96.00 90 ASP A C 1
ATOM 742 O O . ASP A 1 90 ? -14.717 -6.593 6.054 1.00 96.00 90 ASP A O 1
ATOM 746 N N . GLY A 1 91 ? -13.861 -4.658 6.813 1.00 93.88 91 GLY A N 1
ATOM 747 C CA . GLY A 1 91 ? -12.759 -5.235 7.582 1.00 93.88 91 GLY A CA 1
ATOM 748 C C . GLY A 1 91 ? -11.487 -5.489 6.770 1.00 93.88 91 GLY A C 1
ATOM 749 O O . GLY A 1 91 ? -10.543 -6.069 7.308 1.00 93.88 91 GLY A O 1
ATOM 750 N N . THR A 1 92 ? -11.448 -5.081 5.499 1.00 97.75 92 THR A N 1
ATOM 751 C CA . THR A 1 92 ? -10.215 -5.043 4.701 1.00 97.75 92 THR A CA 1
ATOM 752 C C . THR A 1 92 ? -9.459 -3.728 4.907 1.00 97.75 92 THR A C 1
ATOM 754 O O . THR A 1 92 ? -9.917 -2.823 5.610 1.00 97.75 92 THR A O 1
ATOM 757 N N . TYR A 1 93 ? -8.277 -3.619 4.305 1.00 98.00 93 TYR A N 1
ATOM 758 C CA . TYR A 1 93 ? -7.410 -2.452 4.393 1.00 98.00 93 TYR A CA 1
ATOM 759 C C . TYR A 1 93 ? -7.015 -1.966 3.001 1.00 98.00 93 TYR A C 1
ATOM 761 O O . TYR A 1 93 ? -6.639 -2.767 2.147 1.00 98.00 93 TYR A O 1
ATOM 769 N N . ALA A 1 94 ? -7.048 -0.653 2.787 1.00 98.25 94 ALA A N 1
ATOM 770 C CA . ALA A 1 94 ? -6.444 -0.016 1.623 1.00 98.25 94 ALA A CA 1
ATOM 771 C C . ALA A 1 94 ? -5.043 0.487 1.991 1.00 98.25 94 ALA A C 1
ATOM 773 O O . ALA A 1 94 ? -4.903 1.283 2.915 1.00 98.25 94 ALA A O 1
ATOM 774 N N . ILE A 1 95 ? -4.019 0.039 1.270 1.00 97.50 95 ILE A N 1
ATOM 775 C CA . ILE A 1 95 ? -2.616 0.425 1.448 1.00 97.50 95 ILE A CA 1
ATOM 776 C C . ILE A 1 95 ? -2.218 1.286 0.254 1.00 97.50 95 ILE A C 1
ATOM 778 O O . ILE A 1 95 ? -2.299 0.838 -0.892 1.00 97.50 95 ILE A O 1
ATOM 782 N N . ILE A 1 96 ? -1.767 2.512 0.500 1.00 97.06 96 ILE A N 1
ATOM 783 C CA . ILE A 1 96 ? -1.356 3.432 -0.562 1.00 97.06 96 ILE A CA 1
ATOM 784 C C . ILE A 1 96 ? 0.156 3.555 -0.545 1.00 97.06 96 ILE A C 1
ATOM 786 O O . ILE A 1 96 ? 0.735 3.996 0.437 1.00 97.06 96 ILE A O 1
ATOM 790 N N . ALA A 1 97 ? 0.808 3.216 -1.652 1.00 94.12 97 ALA A N 1
ATOM 791 C CA . ALA A 1 97 ? 2.247 3.353 -1.755 1.00 94.12 97 ALA A CA 1
ATOM 792 C C . ALA A 1 97 ? 2.643 4.722 -2.306 1.00 94.12 97 ALA A C 1
ATOM 794 O O . ALA A 1 97 ? 2.383 5.027 -3.475 1.00 94.12 97 ALA A O 1
ATOM 795 N N . PHE A 1 98 ? 3.375 5.493 -1.510 1.00 91.19 98 PHE A N 1
ATOM 796 C CA . PHE A 1 98 ? 4.075 6.690 -1.952 1.00 91.19 98 PHE A CA 1
ATOM 797 C C . PHE A 1 98 ? 5.586 6.442 -1.982 1.00 91.19 98 PHE A C 1
ATOM 799 O O . PHE A 1 98 ? 6.123 5.588 -1.275 1.00 91.19 98 PHE A O 1
ATOM 806 N N . ARG A 1 99 ? 6.301 7.201 -2.818 1.00 81.94 99 ARG A N 1
ATOM 807 C CA . ARG A 1 99 ? 7.771 7.256 -2.747 1.00 81.94 99 ARG A CA 1
ATOM 808 C C . ARG A 1 99 ? 8.228 8.259 -1.685 1.00 81.94 99 ARG A C 1
ATOM 810 O O . ARG A 1 99 ? 9.191 8.002 -0.971 1.00 81.94 99 ARG A O 1
ATOM 817 N N . SER A 1 100 ? 7.519 9.376 -1.582 1.00 82.31 100 SER A N 1
ATOM 818 C CA . SER A 1 100 ? 7.655 10.404 -0.556 1.00 82.31 100 SER A CA 1
ATOM 819 C C . SER A 1 100 ? 6.324 11.150 -0.427 1.00 82.31 100 SER A C 1
ATOM 821 O O . SER A 1 100 ? 5.465 11.021 -1.298 1.00 82.31 100 SER A O 1
ATOM 823 N N . MET A 1 101 ? 6.156 11.974 0.610 1.00 80.06 101 MET A N 1
ATOM 824 C CA . MET A 1 101 ? 4.946 12.800 0.785 1.00 80.06 101 MET A CA 1
ATOM 825 C C . MET A 1 101 ? 4.700 13.803 -0.359 1.00 80.06 101 MET A C 1
ATOM 827 O O . MET A 1 101 ? 3.593 14.319 -0.492 1.00 80.06 101 MET A O 1
ATOM 831 N N . GLN A 1 102 ? 5.727 14.100 -1.159 1.00 84.38 102 GLN A N 1
ATOM 832 C CA . GLN A 1 102 ? 5.669 15.042 -2.282 1.00 84.38 102 GLN A CA 1
ATOM 833 C C . GLN A 1 102 ? 5.451 14.337 -3.625 1.00 84.38 102 GLN A C 1
ATOM 835 O O . GLN A 1 102 ? 5.214 14.993 -4.636 1.00 84.38 102 GLN A O 1
ATOM 840 N N . ASP A 1 103 ? 5.547 13.008 -3.646 1.00 86.88 103 ASP A N 1
ATOM 841 C CA . ASP A 1 103 ? 5.308 12.213 -4.838 1.00 86.88 103 ASP A CA 1
ATOM 842 C C . ASP A 1 103 ? 3.834 11.825 -4.939 1.00 86.88 103 ASP A C 1
ATOM 844 O O . ASP A 1 103 ? 3.153 11.612 -3.937 1.00 86.88 103 ASP A O 1
ATOM 848 N N . GLY A 1 104 ? 3.361 11.665 -6.173 1.00 91.69 104 GLY A N 1
ATOM 849 C CA . GLY A 1 104 ? 2.066 11.047 -6.422 1.00 91.69 104 GLY A CA 1
ATOM 850 C C . GLY A 1 104 ? 2.059 9.543 -6.112 1.00 91.69 104 GLY A C 1
ATOM 851 O O . GLY A 1 104 ? 3.120 8.896 -6.057 1.00 91.69 104 GLY A O 1
ATOM 852 N N . ILE A 1 105 ? 0.859 8.988 -5.935 1.00 94.62 105 ILE A N 1
ATOM 853 C CA . ILE A 1 105 ? 0.629 7.565 -5.648 1.00 94.62 105 ILE A CA 1
ATOM 854 C C . ILE A 1 105 ? 1.347 6.669 -6.668 1.00 94.62 105 ILE A C 1
ATOM 856 O O . ILE A 1 105 ? 1.348 6.918 -7.874 1.00 94.62 105 ILE A O 1
ATOM 860 N N . LYS A 1 106 ? 1.961 5.586 -6.184 1.00 93.25 106 LYS A N 1
ATOM 861 C CA . LYS A 1 106 ? 2.603 4.553 -7.015 1.00 93.25 106 LYS A CA 1
ATOM 862 C C . LYS A 1 106 ? 1.758 3.305 -7.167 1.00 93.25 106 LYS A C 1
ATOM 864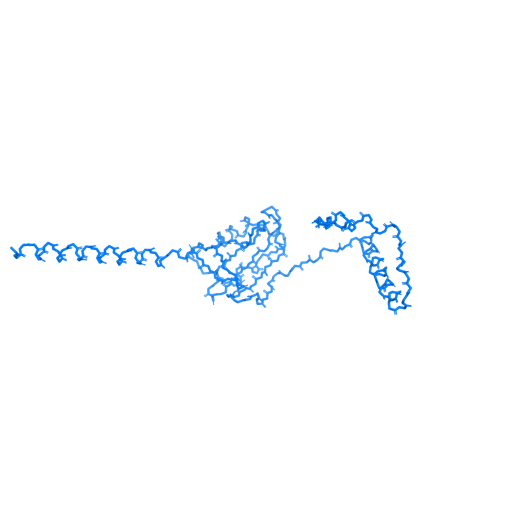 O O . LYS A 1 106 ? 1.801 2.695 -8.230 1.00 93.25 106 LYS A O 1
ATOM 869 N N . ARG A 1 107 ? 1.021 2.929 -6.126 1.00 95.44 107 ARG A N 1
ATOM 870 C CA . ARG A 1 107 ? 0.010 1.872 -6.172 1.00 95.44 107 ARG A CA 1
ATOM 871 C C . ARG A 1 107 ? -0.982 2.017 -5.022 1.00 95.44 107 ARG A C 1
ATOM 873 O O . ARG A 1 107 ? -0.650 2.631 -4.010 1.00 95.44 107 ARG A O 1
ATOM 880 N N . ILE A 1 108 ? -2.161 1.432 -5.187 1.00 97.69 108 ILE A N 1
ATOM 881 C CA . ILE A 1 108 ? -3.157 1.239 -4.130 1.00 97.69 108 ILE A CA 1
ATOM 882 C C . ILE A 1 108 ? -3.496 -0.245 -4.105 1.00 97.69 108 ILE A C 1
ATOM 884 O O . ILE A 1 108 ? -4.011 -0.771 -5.095 1.00 97.69 108 ILE A O 1
ATOM 888 N N . ASP A 1 109 ? -3.224 -0.892 -2.982 1.00 97.69 109 ASP A N 1
ATOM 889 C CA . ASP A 1 109 ? -3.469 -2.311 -2.756 1.00 97.69 109 ASP A CA 1
ATOM 890 C C . ASP A 1 109 ? -4.597 -2.496 -1.742 1.00 97.69 109 ASP A C 1
ATOM 892 O O . ASP A 1 109 ? -4.693 -1.752 -0.769 1.00 97.69 109 ASP A O 1
ATOM 896 N N . ILE A 1 110 ? -5.445 -3.497 -1.965 1.00 98.25 110 ILE A N 1
ATOM 897 C CA . ILE A 1 110 ? -6.452 -3.943 -1.006 1.00 98.25 110 ILE A CA 1
ATOM 898 C C . ILE A 1 110 ? -5.949 -5.233 -0.371 1.00 98.25 110 ILE A C 1
ATOM 900 O O . ILE A 1 110 ? -5.618 -6.191 -1.072 1.00 98.25 110 ILE A O 1
ATOM 904 N N . ALA A 1 111 ? -5.884 -5.252 0.953 1.00 97.81 111 ALA A N 1
ATOM 905 C CA . ALA A 1 111 ? -5.354 -6.355 1.737 1.00 97.81 111 ALA A CA 1
ATOM 906 C C . ALA A 1 111 ? -6.342 -6.786 2.820 1.00 97.81 111 ALA A C 1
ATOM 908 O O . ALA A 1 111 ? -7.120 -5.982 3.334 1.00 97.81 111 ALA A O 1
ATOM 909 N N . ASP A 1 112 ? -6.284 -8.058 3.194 1.00 97.56 112 ASP A N 1
ATOM 910 C CA . ASP A 1 112 ? -6.867 -8.534 4.440 1.00 97.56 112 ASP A CA 1
ATOM 911 C C . ASP A 1 112 ? -5.760 -8.735 5.487 1.00 97.56 112 ASP A C 1
ATOM 913 O O . ASP A 1 112 ? -4.620 -8.280 5.345 1.00 97.56 112 ASP A O 1
ATOM 917 N N . LYS A 1 113 ? -6.095 -9.422 6.578 1.00 95.06 113 LYS A N 1
ATOM 918 C CA . LYS A 1 113 ? -5.125 -9.742 7.627 1.00 95.06 113 LYS A CA 1
ATOM 919 C C . LYS A 1 113 ? -4.017 -10.706 7.183 1.00 95.06 113 LYS A C 1
ATOM 921 O O . LYS A 1 113 ? -2.992 -10.778 7.848 1.00 95.06 113 LYS A O 1
ATOM 926 N N . ASN A 1 114 ? -4.217 -11.486 6.126 1.00 95.31 114 ASN A N 1
ATOM 927 C CA . ASN A 1 114 ? -3.318 -12.562 5.718 1.00 95.31 114 ASN A CA 1
ATOM 928 C C . ASN A 1 114 ? -2.452 -12.154 4.524 1.00 95.31 114 ASN A C 1
ATOM 930 O O . ASN A 1 114 ? -1.263 -12.456 4.514 1.00 95.31 114 ASN A O 1
ATOM 934 N N . GLU A 1 115 ? -3.030 -11.480 3.530 1.00 96.81 115 GLU A N 1
ATOM 935 C CA . GLU A 1 115 ? -2.370 -11.195 2.258 1.00 96.81 115 GLU A CA 1
ATOM 936 C C . GLU A 1 115 ? -2.913 -9.942 1.549 1.00 96.81 115 GLU A C 1
ATOM 938 O O . GLU A 1 115 ? -3.932 -9.357 1.924 1.00 96.81 115 GLU A O 1
ATOM 943 N N . ILE A 1 116 ? -2.208 -9.529 0.493 1.00 96.75 116 ILE A N 1
ATOM 944 C CA . ILE A 1 116 ? -2.720 -8.559 -0.478 1.00 96.75 116 ILE A CA 1
ATOM 945 C C . ILE A 1 116 ? -3.661 -9.303 -1.428 1.00 96.75 116 ILE A C 1
ATOM 947 O O . ILE A 1 116 ? -3.245 -10.247 -2.095 1.00 96.75 116 ILE A O 1
ATOM 951 N N . LEU A 1 117 ? -4.912 -8.856 -1.513 1.00 97.38 117 LEU A N 1
ATOM 952 C CA . LEU A 1 117 ? -5.954 -9.490 -2.318 1.00 97.38 117 LEU A CA 1
ATOM 953 C C . LEU A 1 117 ? -5.868 -9.071 -3.791 1.00 97.38 117 LEU A C 1
ATOM 955 O O . LEU A 1 117 ? -5.951 -9.908 -4.687 1.00 97.38 117 LEU A O 1
ATOM 959 N N . TYR A 1 118 ? -5.745 -7.766 -4.050 1.00 97.12 118 TYR A N 1
ATOM 960 C CA . TYR A 1 118 ? -5.633 -7.186 -5.393 1.00 97.12 118 TYR A CA 1
ATOM 961 C C . TYR A 1 118 ? -5.190 -5.717 -5.328 1.00 97.12 118 TYR A C 1
ATOM 963 O O . TYR A 1 118 ? -5.267 -5.084 -4.278 1.00 97.12 118 TYR A O 1
ATOM 971 N N . SER A 1 119 ? -4.780 -5.146 -6.465 1.00 97.19 119 SER A N 1
ATOM 972 C CA . SER A 1 119 ? -4.469 -3.714 -6.583 1.00 97.19 119 SER A CA 1
ATOM 973 C C . SER A 1 119 ? -5.612 -2.955 -7.256 1.00 97.19 119 SER A C 1
ATOM 975 O O . SER A 1 119 ? -6.032 -3.310 -8.358 1.00 97.19 119 SER A O 1
ATOM 977 N N . LEU A 1 120 ? -6.091 -1.884 -6.618 1.00 96.69 120 LEU A N 1
ATOM 978 C CA . LEU A 1 120 ? -7.043 -0.939 -7.211 1.00 96.69 120 LEU A CA 1
ATOM 979 C C . LEU A 1 120 ? -6.347 -0.030 -8.233 1.00 96.69 120 LEU A C 1
ATOM 981 O O . LEU A 1 120 ? -6.895 0.256 -9.295 1.00 96.69 120 LEU A O 1
ATOM 985 N N . LEU A 1 121 ? -5.118 0.381 -7.914 1.00 96.06 121 LEU A N 1
ATOM 986 C CA . LEU A 1 121 ? -4.239 1.139 -8.795 1.00 96.06 121 LEU A CA 1
ATOM 987 C C . LEU A 1 121 ? -2.892 0.404 -8.854 1.00 96.06 121 LEU A C 1
ATOM 989 O O . LEU A 1 121 ? -2.134 0.472 -7.888 1.00 96.06 121 LEU A O 1
ATOM 993 N N . PRO A 1 122 ? -2.588 -0.350 -9.923 1.00 93.69 122 PRO A N 1
ATOM 994 C CA . PRO A 1 122 ? -1.374 -1.158 -9.984 1.00 93.69 122 PRO A CA 1
ATOM 995 C C . PRO A 1 122 ? -0.125 -0.293 -10.176 1.00 93.69 122 PRO A C 1
ATOM 997 O O . PRO A 1 122 ? -0.189 0.811 -10.718 1.00 93.69 122 PRO A O 1
ATOM 1000 N N . TYR A 1 123 ? 1.036 -0.822 -9.786 1.00 88.94 123 TYR A N 1
ATOM 1001 C CA . TYR A 1 123 ? 2.314 -0.162 -10.045 1.00 88.94 123 TYR A CA 1
ATOM 1002 C C . TYR A 1 123 ? 2.610 -0.097 -11.547 1.00 88.94 123 TYR A C 1
ATOM 1004 O O . TYR A 1 123 ? 2.645 -1.124 -12.227 1.00 88.94 123 TYR A O 1
ATOM 1012 N N . VAL A 1 124 ? 2.875 1.107 -12.058 1.00 84.69 124 VAL A N 1
ATOM 1013 C CA . VAL A 1 124 ? 3.340 1.300 -13.436 1.00 84.69 124 VAL A CA 1
ATOM 1014 C C . VAL A 1 124 ? 4.857 1.233 -13.446 1.00 84.69 124 VAL A C 1
ATOM 1016 O O . VAL A 1 124 ? 5.532 2.079 -12.857 1.00 84.69 124 VAL A O 1
ATOM 1019 N N . ILE A 1 125 ? 5.391 0.228 -14.137 1.00 76.69 125 ILE A N 1
ATOM 1020 C CA . ILE A 1 125 ? 6.827 0.121 -14.380 1.00 76.69 125 ILE A CA 1
ATOM 1021 C C . ILE A 1 125 ? 7.205 1.257 -15.339 1.00 76.69 125 ILE A C 1
ATOM 1023 O O . ILE A 1 125 ? 6.679 1.289 -16.457 1.00 76.69 125 ILE A O 1
ATOM 1027 N N . PRO A 1 126 ? 8.075 2.200 -14.935 1.00 73.06 126 PRO A N 1
ATOM 1028 C CA . PRO A 1 126 ? 8.512 3.250 -15.838 1.00 73.06 126 PRO A CA 1
ATOM 1029 C C . PRO A 1 126 ? 9.201 2.614 -17.055 1.00 73.06 126 PRO A C 1
ATOM 1031 O O . PRO A 1 126 ? 9.965 1.655 -16.893 1.00 73.06 126 PRO A O 1
ATOM 1034 N N . PRO A 1 127 ? 8.931 3.104 -18.277 1.00 71.81 127 PRO A N 1
ATOM 1035 C CA . PRO A 1 127 ? 9.616 2.606 -19.456 1.00 71.81 127 PRO A CA 1
ATOM 1036 C C . PRO A 1 127 ? 11.111 2.881 -19.301 1.00 71.81 127 PRO A C 1
ATOM 1038 O O . PRO A 1 127 ? 11.517 4.021 -19.091 1.00 71.81 127 PRO A O 1
ATOM 1041 N N . LYS A 1 128 ? 11.920 1.824 -19.391 1.00 78.38 128 LYS A N 1
ATOM 1042 C CA . LYS A 1 128 ? 13.378 1.954 -19.429 1.00 78.38 128 LYS A CA 1
ATOM 1043 C C . LYS A 1 128 ? 13.798 2.653 -20.716 1.00 78.38 128 LYS A C 1
ATOM 1045 O O . LYS A 1 128 ? 13.176 2.435 -21.766 1.00 78.38 128 LYS A O 1
ATOM 1050 N N . GLU A 1 129 ? 14.846 3.461 -20.640 1.00 84.38 129 GLU A N 1
ATOM 1051 C CA . GLU A 1 129 ? 15.472 4.033 -21.830 1.00 84.38 129 GLU A CA 1
ATOM 1052 C C . GLU A 1 129 ? 16.084 2.916 -22.687 1.00 84.38 129 GLU A C 1
ATOM 1054 O O . GLU A 1 129 ? 16.402 1.833 -22.190 1.00 84.38 129 GLU A O 1
ATOM 1059 N N . ASP A 1 130 ? 16.213 3.143 -23.994 1.00 86.56 130 ASP A N 1
ATOM 1060 C CA . ASP A 1 130 ? 16.681 2.096 -24.909 1.00 86.56 130 ASP A CA 1
ATOM 1061 C C . ASP A 1 130 ? 18.121 1.657 -24.605 1.00 86.56 130 ASP A C 1
ATOM 1063 O O . ASP A 1 130 ? 18.431 0.474 -24.729 1.00 86.56 130 ASP A O 1
ATOM 1067 N N . GLU A 1 131 ? 18.956 2.571 -24.104 1.00 81.69 131 GLU A N 1
ATOM 1068 C CA . GLU A 1 131 ? 20.309 2.268 -23.627 1.00 81.69 131 GLU A CA 1
ATOM 1069 C C . GLU A 1 131 ? 20.291 1.312 -22.422 1.00 81.69 131 GLU A C 1
ATOM 1071 O O . GLU A 1 131 ? 21.000 0.306 -22.420 1.00 81.69 131 GLU A O 1
ATOM 1076 N N . GLU A 1 132 ? 19.417 1.553 -21.437 1.00 80.62 132 GLU A N 1
ATOM 1077 C CA . GLU A 1 132 ? 19.263 0.676 -20.267 1.00 80.62 132 GLU A CA 1
ATOM 1078 C C . GLU A 1 132 ? 18.739 -0.710 -20.679 1.00 80.62 132 GLU A C 1
ATOM 1080 O O . GLU A 1 132 ? 19.224 -1.737 -20.197 1.00 80.62 132 GLU A O 1
ATOM 1085 N N . LYS A 1 133 ? 17.787 -0.769 -21.623 1.00 85.00 133 LYS A N 1
ATOM 1086 C CA . LYS A 1 133 ? 17.306 -2.046 -22.181 1.00 85.00 133 LYS A CA 1
ATOM 1087 C C . LYS A 1 133 ? 18.424 -2.814 -22.879 1.00 85.00 133 LYS A C 1
ATOM 1089 O O . LYS A 1 133 ? 18.511 -4.033 -22.724 1.00 85.00 133 LYS A O 1
ATOM 1094 N N . GLU A 1 134 ? 19.248 -2.134 -23.675 1.00 87.38 134 GLU A N 1
ATOM 1095 C CA . GLU A 1 134 ? 20.356 -2.756 -24.400 1.00 87.38 134 GLU A CA 1
ATOM 1096 C C . GLU A 1 134 ? 21.441 -3.261 -23.439 1.00 87.38 134 GLU A C 1
ATOM 1098 O O . GLU A 1 134 ? 21.939 -4.381 -23.605 1.00 87.38 134 GLU A O 1
ATOM 1103 N N . GLU A 1 135 ? 21.752 -2.496 -22.390 1.00 83.25 135 GLU A N 1
ATOM 1104 C CA . GLU A 1 135 ? 22.687 -2.901 -21.341 1.00 83.25 135 GLU A CA 1
ATOM 1105 C C . GLU A 1 135 ? 22.201 -4.162 -20.611 1.00 83.25 135 GLU A C 1
ATOM 1107 O O . GLU A 1 135 ? 22.952 -5.138 -20.487 1.00 83.25 135 GLU A O 1
ATOM 1112 N N . GLU A 1 136 ? 20.939 -4.193 -20.180 1.00 84.88 136 GLU A N 1
ATOM 1113 C CA . GLU A 1 136 ? 20.355 -5.355 -19.505 1.00 84.88 136 GLU A CA 1
ATOM 1114 C C . GLU A 1 136 ? 20.290 -6.583 -20.415 1.00 84.88 136 GLU A C 1
ATOM 1116 O O . GLU A 1 136 ? 20.662 -7.683 -19.995 1.00 84.88 136 GLU A O 1
ATOM 1121 N N . LEU A 1 137 ? 19.886 -6.406 -21.677 1.00 88.31 137 LEU A N 1
ATOM 1122 C CA . LEU A 1 137 ? 19.864 -7.484 -22.663 1.00 88.31 137 LEU A CA 1
ATOM 1123 C C . LEU A 1 137 ? 21.269 -8.054 -22.892 1.00 88.31 137 LEU A C 1
ATOM 1125 O O . LEU A 1 137 ? 21.441 -9.268 -23.012 1.00 88.31 137 LEU A O 1
ATOM 1129 N N . SER A 1 138 ? 22.286 -7.195 -22.945 1.00 85.81 138 SER A N 1
ATOM 1130 C CA . SER A 1 138 ? 23.676 -7.624 -23.075 1.00 85.81 138 SER A CA 1
ATOM 1131 C C . SER A 1 138 ? 24.160 -8.378 -21.835 1.00 85.81 138 SER A C 1
ATOM 1133 O O . SER A 1 138 ? 24.833 -9.403 -21.962 1.00 85.81 138 SER A O 1
ATOM 1135 N N . CYS A 1 139 ? 23.789 -7.923 -20.636 1.00 80.88 139 CYS A N 1
ATOM 1136 C CA . CYS A 1 139 ? 24.094 -8.623 -19.390 1.00 80.88 139 CYS A CA 1
ATOM 1137 C C . CYS A 1 139 ? 23.442 -10.012 -19.345 1.00 80.88 139 CYS A C 1
ATOM 1139 O O . CYS A 1 139 ? 24.114 -10.985 -19.002 1.00 80.88 139 CYS A O 1
ATOM 1141 N N . ALA A 1 140 ? 22.172 -10.125 -19.746 1.00 87.31 140 ALA A N 1
ATOM 1142 C CA . ALA A 1 140 ? 21.458 -11.398 -19.819 1.00 87.31 140 ALA A CA 1
ATOM 1143 C C . ALA A 1 140 ? 22.131 -12.368 -20.803 1.00 87.31 140 ALA A C 1
ATOM 1145 O O . ALA A 1 140 ? 22.448 -13.497 -20.435 1.00 87.31 140 ALA A O 1
ATOM 1146 N N . LYS A 1 141 ? 22.468 -11.901 -22.014 1.00 86.88 141 LYS A N 1
ATOM 1147 C CA . LYS A 1 141 ? 23.207 -12.696 -23.012 1.00 86.88 141 LYS A CA 1
ATOM 1148 C C . LYS A 1 141 ? 24.560 -13.177 -22.487 1.00 86.88 141 LYS A C 1
ATOM 1150 O O . LYS A 1 141 ? 24.941 -14.322 -22.714 1.00 86.88 141 LYS A O 1
ATOM 1155 N N . GLN A 1 142 ? 25.296 -12.316 -21.783 1.00 84.12 142 GLN A N 1
ATOM 1156 C CA . GLN A 1 142 ? 26.581 -12.677 -21.183 1.00 84.12 142 GLN A CA 1
ATOM 1157 C C . GLN A 1 142 ? 26.416 -13.723 -20.074 1.00 84.12 142 GLN A C 1
ATOM 1159 O O . GLN A 1 142 ? 27.244 -14.628 -19.960 1.00 84.12 142 GLN A O 1
ATOM 1164 N N . TYR A 1 143 ? 25.372 -13.600 -19.253 1.00 82.69 143 TYR A N 1
ATOM 1165 C CA . TYR A 1 143 ? 25.053 -14.567 -18.208 1.00 82.69 143 TYR A CA 1
ATOM 1166 C C . TYR A 1 143 ? 24.720 -15.937 -18.805 1.00 82.69 143 TYR A C 1
ATOM 1168 O O . TYR A 1 143 ? 25.379 -16.915 -18.459 1.00 82.69 143 TYR A O 1
ATOM 1176 N N . GLU A 1 144 ? 23.794 -15.996 -19.765 1.00 88.25 144 GLU A N 1
ATOM 1177 C CA . GLU A 1 144 ? 23.419 -17.241 -20.447 1.00 88.25 144 GLU A CA 1
ATOM 1178 C C . GLU A 1 144 ? 24.618 -17.897 -21.137 1.00 88.25 144 GLU A C 1
ATOM 1180 O O . GLU A 1 144 ? 24.852 -19.095 -20.980 1.00 88.25 144 GLU A O 1
ATOM 1185 N N . MET A 1 145 ? 25.433 -17.106 -21.844 1.00 87.56 145 MET A N 1
ATOM 1186 C CA . MET A 1 145 ? 26.664 -17.593 -22.466 1.00 87.56 145 MET A CA 1
ATOM 1187 C C . MET A 1 145 ? 27.607 -18.207 -21.428 1.00 87.56 145 MET A C 1
ATOM 1189 O O . MET A 1 145 ? 28.170 -19.274 -21.656 1.00 87.56 145 MET A O 1
ATOM 1193 N N . ASN A 1 146 ? 27.766 -17.567 -20.270 1.00 83.00 146 ASN A N 1
ATOM 1194 C CA . ASN A 1 146 ? 28.613 -18.089 -19.202 1.00 83.00 146 ASN A CA 1
ATOM 1195 C C . ASN A 1 146 ? 28.082 -19.404 -18.625 1.00 83.00 146 ASN A C 1
ATOM 1197 O O . ASN A 1 146 ? 28.883 -20.309 -18.401 1.00 83.00 146 ASN A O 1
ATOM 1201 N N . THR A 1 147 ? 26.767 -19.542 -18.454 1.00 83.50 147 THR A N 1
ATOM 1202 C CA . THR A 1 147 ? 26.144 -20.810 -18.053 1.00 83.50 147 THR A CA 1
ATOM 1203 C C . THR A 1 147 ? 26.403 -21.911 -19.083 1.00 83.50 147 THR A C 1
ATOM 1205 O O . THR A 1 147 ? 26.770 -23.023 -18.713 1.00 83.50 147 THR A O 1
ATOM 1208 N N . ILE A 1 148 ? 26.277 -21.612 -20.380 1.00 87.69 148 ILE A N 1
ATOM 1209 C CA . ILE A 1 148 ? 26.556 -22.580 -21.454 1.00 87.69 148 ILE A CA 1
ATOM 1210 C C . ILE A 1 148 ? 28.027 -23.009 -21.432 1.00 87.69 148 ILE A C 1
ATOM 1212 O O . ILE A 1 148 ? 28.322 -24.200 -21.499 1.00 87.69 148 ILE A O 1
ATOM 1216 N N . LEU A 1 149 ? 28.959 -22.059 -21.321 1.00 84.25 149 LEU A N 1
ATOM 1217 C CA . LEU A 1 149 ? 30.393 -22.358 -21.273 1.00 84.25 149 LEU A CA 1
ATOM 1218 C C . LEU A 1 149 ? 30.755 -23.224 -20.063 1.00 84.25 149 LEU A C 1
ATOM 1220 O O . LEU A 1 149 ? 31.518 -24.176 -20.210 1.00 84.25 149 LEU A O 1
ATOM 1224 N N . GLU A 1 150 ? 30.168 -22.941 -18.900 1.00 86.31 150 GLU A N 1
ATOM 1225 C CA . GLU A 1 150 ? 30.345 -23.740 -17.687 1.00 86.31 150 GLU A CA 1
ATOM 1226 C C . GLU A 1 150 ? 29.852 -25.181 -17.876 1.00 86.31 150 GLU A C 1
ATOM 1228 O O . GLU A 1 150 ? 30.589 -26.122 -17.578 1.00 86.31 150 GLU A O 1
ATOM 1233 N N . LEU A 1 151 ? 28.663 -25.370 -18.459 1.00 89.19 151 LEU A N 1
ATOM 1234 C CA . LEU A 1 151 ? 28.126 -26.698 -18.783 1.00 89.19 151 LEU A CA 1
ATOM 1235 C C . LEU A 1 151 ? 29.009 -27.475 -19.771 1.00 89.19 151 LEU A C 1
ATOM 1237 O O . LEU A 1 151 ? 29.051 -28.703 -19.730 1.00 89.19 151 LEU A O 1
ATOM 1241 N N . LEU A 1 152 ? 29.730 -26.771 -20.645 1.00 88.50 152 LEU A N 1
ATOM 1242 C CA . LEU A 1 152 ? 30.671 -27.356 -21.602 1.00 88.50 152 LEU A CA 1
ATOM 1243 C C . LEU A 1 152 ? 32.082 -27.569 -21.022 1.00 88.50 152 LEU A C 1
ATOM 1245 O O . LEU A 1 152 ? 32.972 -28.020 -21.742 1.00 88.50 152 LEU A O 1
ATOM 1249 N N . GLY A 1 153 ? 32.317 -27.246 -19.746 1.00 85.56 153 GLY A N 1
ATOM 1250 C CA . GLY A 1 153 ? 33.637 -27.337 -19.112 1.00 85.56 153 GLY A CA 1
ATOM 1251 C C . GLY A 1 153 ? 34.646 -26.304 -19.630 1.00 85.56 153 GLY A C 1
ATOM 1252 O O . GLY A 1 153 ? 35.854 -26.465 -19.445 1.00 85.56 153 GLY A O 1
ATOM 1253 N N . ILE A 1 154 ? 34.173 -25.248 -20.295 1.00 83.06 154 ILE A N 1
ATOM 1254 C CA . ILE A 1 154 ? 34.994 -24.173 -20.851 1.00 83.06 154 ILE A CA 1
ATOM 1255 C C . ILE A 1 154 ? 35.085 -23.042 -19.826 1.00 83.06 154 ILE A C 1
ATOM 1257 O O . ILE A 1 154 ? 34.101 -22.644 -19.205 1.00 83.06 154 ILE A O 1
ATOM 1261 N N . LYS A 1 155 ? 36.292 -22.490 -19.648 1.00 74.50 155 LYS A N 1
ATOM 1262 C CA . LYS A 1 155 ? 36.514 -21.365 -18.733 1.00 74.50 155 LYS A CA 1
ATOM 1263 C C . LYS A 1 155 ? 35.658 -20.162 -19.155 1.00 74.50 155 LYS A C 1
ATOM 1265 O O . LYS A 1 155 ? 35.663 -19.778 -20.322 1.00 74.50 155 LYS A O 1
ATOM 1270 N N . LYS A 1 156 ? 34.966 -19.575 -18.174 1.00 69.25 156 LYS A N 1
ATOM 1271 C CA . LYS A 1 156 ? 34.079 -18.408 -18.297 1.00 69.25 156 LYS A CA 1
ATOM 1272 C C . LYS A 1 156 ? 34.652 -17.326 -19.219 1.00 69.25 156 LYS A C 1
ATOM 1274 O O . LYS A 1 156 ? 35.822 -16.957 -19.099 1.00 69.25 156 LYS A O 1
ATOM 1279 N N . TRP A 1 157 ? 33.815 -16.801 -20.109 1.00 65.81 157 TRP A N 1
ATOM 1280 C CA . TRP A 1 157 ? 34.175 -15.695 -20.990 1.00 65.81 157 TRP A CA 1
ATOM 1281 C C . TRP A 1 15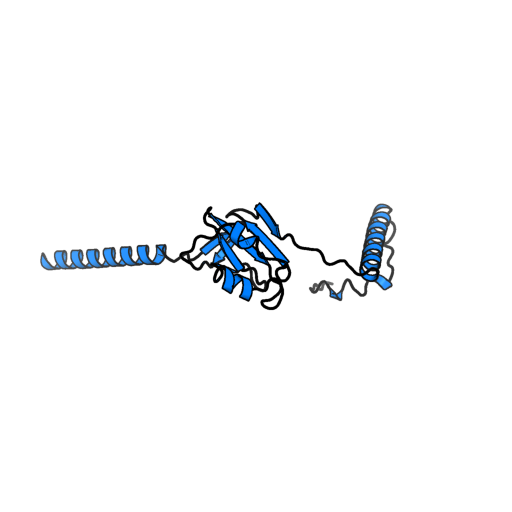7 ? 33.777 -14.367 -20.336 1.00 65.81 157 TRP A C 1
ATOM 1283 O O . TRP A 1 157 ? 32.646 -14.193 -19.893 1.00 65.81 157 TRP A O 1
ATOM 1293 N N . GLU A 1 158 ? 34.710 -13.422 -20.236 1.00 64.56 158 GLU A N 1
ATOM 1294 C CA . GLU A 1 158 ? 34.496 -12.158 -19.521 1.00 64.56 158 GLU A CA 1
ATOM 1295 C C . GLU A 1 158 ? 34.727 -10.963 -20.448 1.00 64.56 158 GLU A C 1
ATOM 1297 O O . GLU A 1 158 ? 35.848 -10.708 -20.894 1.00 64.56 158 GLU A O 1
ATOM 1302 N N . ASN A 1 159 ? 33.670 -10.193 -20.717 1.00 59.59 159 ASN A N 1
ATOM 1303 C CA . ASN A 1 159 ? 33.775 -8.920 -21.422 1.00 59.59 159 ASN A CA 1
ATOM 1304 C C . ASN A 1 159 ? 33.860 -7.761 -20.409 1.00 59.59 159 ASN A C 1
ATOM 1306 O O . ASN A 1 159 ? 32.919 -7.502 -19.659 1.00 59.59 159 ASN A O 1
ATOM 1310 N N . ARG A 1 160 ? 35.000 -7.050 -20.385 1.00 55.28 160 ARG A N 1
ATOM 1311 C CA . ARG A 1 160 ? 35.324 -6.031 -19.363 1.00 55.28 160 ARG A CA 1
ATOM 1312 C C . ARG A 1 160 ? 34.376 -4.827 -19.319 1.00 55.28 160 ARG A C 1
ATOM 1314 O O . ARG A 1 160 ? 34.379 -4.127 -18.312 1.00 55.28 160 ARG A O 1
ATOM 1321 N N . ARG A 1 161 ? 33.580 -4.564 -20.361 1.00 57.25 161 ARG A N 1
ATOM 1322 C CA . ARG A 1 161 ? 32.683 -3.391 -20.395 1.00 57.25 161 ARG A CA 1
ATOM 1323 C C . ARG A 1 161 ? 31.505 -3.481 -19.416 1.00 57.25 161 ARG A C 1
ATOM 1325 O O . ARG A 1 161 ? 31.018 -2.444 -18.995 1.00 57.25 161 ARG A O 1
ATOM 1332 N N . TYR A 1 162 ? 31.102 -4.682 -19.000 1.00 53.69 162 TYR A N 1
ATOM 1333 C CA . TYR A 1 162 ? 29.867 -4.898 -18.224 1.00 53.69 162 TYR A CA 1
ATOM 1334 C C . TYR A 1 162 ? 30.090 -5.079 -16.711 1.00 53.69 162 TYR A C 1
ATOM 1336 O O . TYR A 1 162 ? 29.143 -5.266 -15.953 1.00 53.69 162 TYR A O 1
ATOM 1344 N N . LEU A 1 163 ? 31.344 -5.015 -16.244 1.00 50.94 163 LEU A N 1
ATOM 1345 C CA . LEU A 1 163 ? 31.690 -5.133 -14.818 1.00 50.94 163 LEU A CA 1
ATOM 1346 C C . LEU A 1 163 ? 31.499 -3.821 -14.036 1.00 50.94 163 LEU A C 1
ATOM 1348 O O . LEU A 1 163 ? 31.346 -3.859 -12.817 1.00 50.94 163 LEU A O 1
ATOM 1352 N N . GLY A 1 164 ? 31.489 -2.671 -14.719 1.00 45.56 164 GLY A N 1
ATOM 1353 C CA . GLY A 1 164 ? 31.478 -1.350 -14.079 1.00 45.56 164 GLY A CA 1
ATOM 1354 C C . GLY A 1 164 ? 30.196 -1.009 -13.309 1.00 45.56 164 GLY A C 1
ATOM 1355 O O . GLY A 1 164 ? 30.277 -0.276 -12.329 1.00 45.56 164 GLY A O 1
ATOM 1356 N N . ASN A 1 165 ? 29.045 -1.572 -13.698 1.00 47.34 165 ASN A N 1
ATOM 1357 C CA . ASN A 1 165 ? 27.737 -1.232 -13.113 1.00 47.34 165 ASN A CA 1
ATOM 1358 C C . ASN A 1 165 ? 27.203 -2.252 -12.089 1.00 47.34 165 ASN A C 1
ATOM 1360 O O . ASN A 1 165 ? 26.330 -1.929 -11.286 1.00 47.34 165 ASN A O 1
ATOM 1364 N N . GLN A 1 166 ? 27.729 -3.481 -12.066 1.00 44.28 166 GLN A N 1
ATOM 1365 C CA . GLN A 1 166 ? 27.268 -4.523 -11.133 1.00 44.28 166 GLN A CA 1
ATOM 1366 C C . GLN A 1 166 ? 27.912 -4.391 -9.739 1.00 44.28 166 GLN A C 1
ATOM 13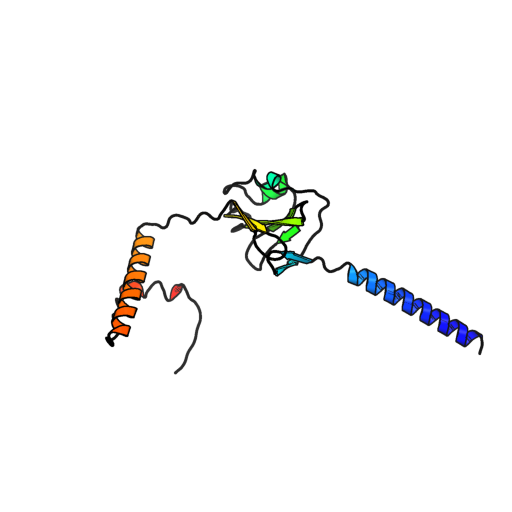68 O O . GLN A 1 166 ? 27.259 -4.673 -8.735 1.00 44.28 166 GLN A O 1
ATOM 1373 N N . MET A 1 167 ? 29.163 -3.912 -9.648 1.00 39.72 167 MET A N 1
ATOM 1374 C CA . MET A 1 167 ? 29.869 -3.739 -8.363 1.00 39.72 167 MET A CA 1
ATOM 1375 C C . MET A 1 167 ? 29.404 -2.525 -7.546 1.00 39.72 167 MET A C 1
ATOM 1377 O O . MET A 1 167 ? 29.574 -2.512 -6.331 1.00 39.72 167 MET A O 1
ATOM 1381 N N . THR A 1 168 ? 28.807 -1.514 -8.175 1.00 45.12 168 THR A N 1
ATOM 1382 C CA . THR A 1 168 ? 28.311 -0.304 -7.496 1.00 45.12 168 THR A CA 1
ATOM 1383 C C . THR A 1 168 ? 26.880 -0.443 -6.976 1.00 45.12 168 THR A C 1
ATOM 1385 O O . THR A 1 168 ? 26.503 0.294 -6.068 1.00 45.12 168 THR A O 1
ATOM 1388 N N . ARG A 1 169 ? 26.087 -1.397 -7.489 1.00 40.34 169 ARG A N 1
ATOM 1389 C CA . ARG A 1 169 ? 24.668 -1.561 -7.112 1.00 40.34 169 ARG A CA 1
ATOM 1390 C C . ARG A 1 169 ? 24.426 -2.551 -5.963 1.00 40.34 169 ARG A C 1
ATOM 1392 O O . ARG A 1 169 ? 23.390 -2.468 -5.313 1.00 40.34 169 ARG A O 1
ATOM 1399 N N . TRP A 1 170 ? 25.387 -3.426 -5.660 1.00 33.50 170 TRP A N 1
ATOM 1400 C CA . TRP A 1 170 ? 25.316 -4.382 -4.547 1.00 33.50 170 TRP A CA 1
ATOM 1401 C C . TRP A 1 170 ? 26.446 -4.137 -3.546 1.00 33.50 170 TRP A C 1
ATOM 1403 O O . TRP A 1 170 ? 27.451 -4.846 -3.504 1.00 33.50 170 TRP A O 1
ATOM 1413 N N . GLY A 1 171 ? 26.286 -3.109 -2.713 1.00 40.97 171 GLY A N 1
ATOM 1414 C CA . GLY A 1 171 ? 27.084 -2.998 -1.500 1.00 40.97 171 GLY A CA 1
ATOM 1415 C C . GLY A 1 171 ? 26.760 -4.165 -0.564 1.00 40.97 171 GLY A C 1
ATOM 1416 O O . GLY A 1 171 ? 25.655 -4.211 -0.043 1.00 40.97 171 GLY A O 1
ATOM 1417 N N . PHE A 1 172 ? 27.686 -5.117 -0.403 1.00 38.50 172 PHE A N 1
A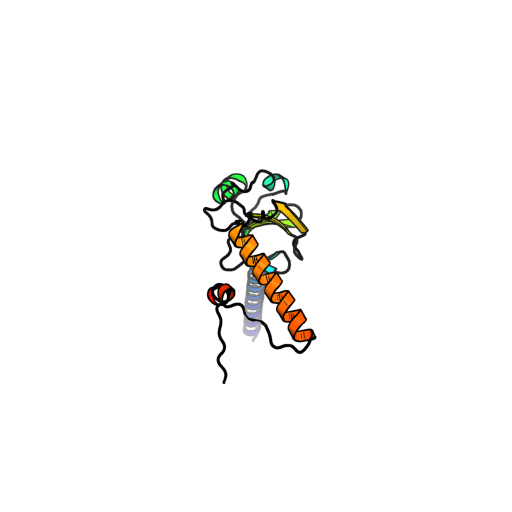TOM 1418 C CA . PHE A 1 172 ? 28.266 -5.556 0.881 1.00 38.50 172 PHE A CA 1
ATOM 1419 C C . PHE A 1 172 ? 29.186 -6.793 0.713 1.00 38.50 172 PHE A C 1
ATOM 1421 O O . PHE A 1 172 ? 28.752 -7.883 0.368 1.00 38.50 172 PHE A O 1
ATOM 1428 N N . ILE A 1 173 ? 30.478 -6.568 0.991 1.00 44.03 173 ILE A N 1
ATOM 1429 C CA . ILE A 1 173 ? 31.417 -7.328 1.849 1.00 44.03 173 ILE A CA 1
ATOM 1430 C C . ILE A 1 173 ? 31.307 -8.873 1.897 1.00 44.03 173 ILE A C 1
ATOM 1432 O O . ILE A 1 173 ? 30.418 -9.403 2.550 1.00 44.03 173 ILE A O 1
ATOM 1436 N N . GLN A 1 174 ? 32.381 -9.575 1.490 1.00 32.47 174 GLN A N 1
ATOM 1437 C CA . GLN A 1 174 ? 33.252 -10.280 2.454 1.00 32.47 174 GLN A CA 1
ATOM 1438 C C . GLN A 1 174 ? 34.645 -10.645 1.907 1.00 32.47 174 GLN A C 1
ATOM 1440 O O . GLN A 1 174 ? 34.802 -11.268 0.864 1.00 32.47 174 GLN A O 1
ATOM 1445 N N . LYS A 1 175 ? 35.661 -10.262 2.696 1.00 42.44 175 LYS A N 1
ATOM 1446 C CA . LYS A 1 175 ? 37.021 -10.825 2.724 1.00 42.44 175 LYS A CA 1
ATOM 1447 C C . LYS A 1 175 ? 36.993 -12.345 2.945 1.00 42.44 175 LYS A C 1
ATOM 1449 O O . LYS A 1 175 ? 36.220 -12.787 3.794 1.00 42.44 175 LYS A O 1
ATOM 1454 N N . ARG A 1 176 ? 37.954 -13.050 2.326 1.00 33.34 176 ARG A N 1
ATOM 1455 C CA . ARG A 1 176 ? 38.767 -14.225 2.771 1.00 33.34 176 ARG A CA 1
ATOM 1456 C C . ARG A 1 176 ? 39.198 -14.989 1.502 1.00 33.34 176 ARG A C 1
ATOM 1458 O O . ARG A 1 176 ? 38.344 -15.212 0.657 1.00 33.34 176 ARG A O 1
ATOM 1465 N N . ASN A 1 177 ? 40.436 -15.418 1.264 1.00 38.72 177 ASN A N 1
ATOM 1466 C CA . ASN A 1 177 ? 41.719 -15.417 1.979 1.00 38.72 177 ASN A CA 1
ATOM 1467 C C . ASN A 1 177 ? 42.819 -15.042 0.981 1.00 38.72 177 ASN A C 1
ATOM 1469 O O . ASN A 1 177 ? 42.665 -15.422 -0.201 1.00 38.72 177 ASN A O 1
#

Radius of gyration: 28.35 Å; chains: 1; bounding box: 58×44×92 Å

Foldseek 3Di:
DVVVVVVVVVVVVVVVVVVVVVVVVVVVPLCWAQWQNDIFHFDDDPDADDPVLVLPFDQQDAPVNNCVSGNAARGADDDQWGWGWHAHNVQKIWTWGDRDNNGGTQWIFITHNHRTPGTSGHGDDPDDDPVVVVLVVVVVVLVVVQVVCVVVVHPRDDDVPNPPPPVVPDDDDDDDD